Protein AF-A0A5K1CE83-F1 (afdb_monomer)

Structure (mmCIF, N/CA/C/O backbone):
data_AF-A0A5K1CE83-F1
#
_entry.id   AF-A0A5K1CE83-F1
#
loop_
_atom_site.group_PDB
_atom_site.id
_atom_site.type_symbol
_atom_site.label_atom_id
_atom_site.label_alt_id
_atom_site.label_comp_id
_atom_site.label_asym_id
_atom_site.label_entity_id
_atom_site.label_seq_id
_atom_site.pdbx_PDB_ins_code
_atom_site.Cartn_x
_atom_site.Cartn_y
_atom_site.Cartn_z
_atom_site.occupancy
_atom_site.B_iso_or_equiv
_atom_site.auth_seq_id
_atom_site.auth_comp_id
_atom_site.auth_asym_id
_atom_site.auth_atom_id
_atom_site.pdbx_PDB_model_num
ATOM 1 N N . ASP A 1 1 ? -1.920 12.104 16.922 1.00 60.50 1 ASP A N 1
ATOM 2 C CA . ASP A 1 1 ? -2.801 11.423 15.954 1.00 60.50 1 ASP A CA 1
ATOM 3 C C . ASP A 1 1 ? -2.588 11.957 14.550 1.00 60.50 1 ASP A C 1
ATOM 5 O O . ASP A 1 1 ? -3.031 13.061 14.282 1.00 60.50 1 ASP A O 1
ATOM 9 N N . ASN A 1 2 ? -1.828 11.226 13.723 1.00 83.19 2 ASN A N 1
ATOM 10 C CA . ASN A 1 2 ? -1.830 11.208 12.246 1.00 83.19 2 ASN A CA 1
ATOM 11 C C . ASN A 1 2 ? -0.594 10.400 11.788 1.00 83.19 2 ASN A C 1
ATOM 13 O O . ASN A 1 2 ? 0.402 10.956 11.320 1.00 83.19 2 ASN A O 1
ATOM 17 N N . GLY A 1 3 ? -0.594 9.092 12.060 1.00 92.94 3 GLY A N 1
ATOM 18 C CA . GLY A 1 3 ? 0.546 8.235 11.724 1.00 92.94 3 GLY A CA 1
ATOM 19 C C . GLY A 1 3 ? 0.680 8.096 10.210 1.00 92.94 3 GLY A C 1
ATOM 20 O O . GLY A 1 3 ? -0.328 7.957 9.525 1.00 92.94 3 GLY A O 1
ATOM 21 N N . THR A 1 4 ? 1.898 8.139 9.673 1.00 97.00 4 THR A N 1
ATOM 22 C CA . THR A 1 4 ? 2.125 7.941 8.234 1.00 97.00 4 THR A CA 1
ATOM 23 C C . THR A 1 4 ? 2.788 6.597 7.992 1.00 97.00 4 THR A C 1
ATOM 25 O O . THR A 1 4 ? 3.809 6.298 8.608 1.00 97.00 4 THR A O 1
ATOM 28 N N . ILE A 1 5 ? 2.225 5.809 7.078 1.00 97.00 5 ILE A N 1
ATOM 29 C CA . ILE A 1 5 ? 2.885 4.626 6.531 1.00 97.00 5 ILE A CA 1
ATOM 30 C C . ILE A 1 5 ? 3.239 4.934 5.076 1.00 97.00 5 ILE A C 1
ATOM 32 O O . ILE A 1 5 ? 2.353 5.084 4.234 1.00 97.00 5 ILE A O 1
ATOM 36 N N . ASP A 1 6 ? 4.537 5.059 4.799 1.00 97.38 6 ASP A N 1
ATOM 37 C CA . ASP A 1 6 ? 5.074 5.294 3.458 1.00 97.38 6 ASP A CA 1
ATOM 38 C C . ASP A 1 6 ? 5.641 3.987 2.885 1.00 97.38 6 ASP A C 1
ATOM 40 O O . ASP A 1 6 ? 6.589 3.410 3.422 1.00 97.38 6 ASP A O 1
ATOM 44 N N . GLY A 1 7 ? 5.038 3.510 1.797 1.00 97.12 7 GLY A N 1
ATOM 45 C CA . GLY A 1 7 ? 5.404 2.265 1.130 1.00 97.12 7 GLY A CA 1
ATOM 46 C C . GLY A 1 7 ? 6.641 2.350 0.230 1.00 97.12 7 GLY A C 1
ATOM 47 O O . GLY A 1 7 ? 7.050 1.319 -0.308 1.00 97.12 7 GLY A O 1
ATOM 48 N N . GLN A 1 8 ? 7.228 3.541 0.042 1.00 97.19 8 GLN A N 1
ATOM 49 C CA . GLN A 1 8 ? 8.416 3.784 -0.792 1.00 97.19 8 GLN A CA 1
ATOM 50 C C . GLN A 1 8 ? 8.317 3.120 -2.182 1.00 97.19 8 GLN A C 1
ATOM 52 O O . GLN A 1 8 ? 9.251 2.491 -2.689 1.00 97.19 8 GLN A O 1
ATOM 57 N N . GLY A 1 9 ? 7.143 3.240 -2.809 1.00 97.62 9 GLY A N 1
ATOM 58 C CA . GLY A 1 9 ? 6.756 2.514 -4.018 1.00 97.62 9 GLY A CA 1
ATOM 59 C C . GLY A 1 9 ? 7.565 2.838 -5.274 1.00 97.62 9 GLY A C 1
ATOM 60 O O . GLY A 1 9 ? 7.472 2.098 -6.251 1.00 97.62 9 GLY A O 1
ATOM 61 N N . GLU A 1 10 ? 8.390 3.886 -5.270 1.00 97.94 10 GLU A N 1
ATOM 62 C CA . GLU A 1 10 ? 9.123 4.361 -6.449 1.00 97.94 10 GLU A CA 1
ATOM 63 C C . GLU A 1 10 ? 9.945 3.260 -7.134 1.00 97.94 10 GLU A C 1
ATOM 65 O O . GLU A 1 10 ? 9.814 3.042 -8.346 1.00 97.94 10 GLU A O 1
ATOM 70 N N . LEU A 1 11 ? 10.725 2.503 -6.354 1.00 96.44 11 LEU A N 1
ATOM 71 C CA . LEU A 1 11 ? 11.516 1.380 -6.861 1.00 96.44 11 LEU A CA 1
ATOM 72 C C . LEU A 1 11 ? 10.625 0.326 -7.534 1.00 96.44 11 LEU A C 1
ATOM 74 O O . LEU A 1 11 ? 10.964 -0.208 -8.593 1.00 96.44 11 LEU A O 1
ATOM 78 N N . TRP A 1 12 ? 9.475 0.032 -6.927 1.00 97.44 12 TRP A N 1
ATOM 79 C CA . TRP A 1 12 ? 8.522 -0.956 -7.422 1.00 97.44 12 TRP A CA 1
ATOM 80 C C . TRP A 1 12 ? 7.838 -0.500 -8.703 1.00 97.44 12 TRP A C 1
ATOM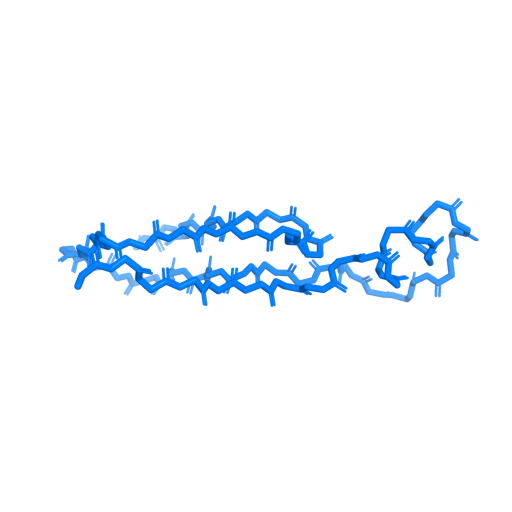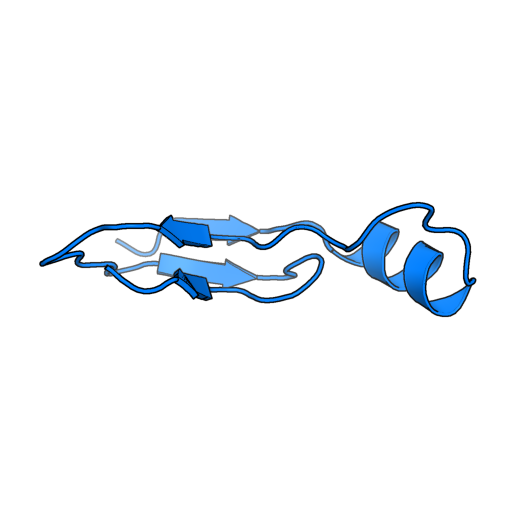 82 O O . TRP A 1 12 ? 7.690 -1.295 -9.630 1.00 97.44 12 TRP A O 1
ATOM 92 N N . TRP A 1 13 ? 7.463 0.775 -8.795 1.00 97.31 13 TRP A N 1
ATOM 93 C CA . TRP A 1 13 ? 6.864 1.336 -10.001 1.00 97.31 13 TRP A CA 1
ATOM 94 C C . TRP A 1 13 ? 7.860 1.373 -11.160 1.00 97.31 13 TRP A C 1
ATOM 96 O O . TRP A 1 13 ? 7.486 1.067 -12.291 1.00 97.31 13 TRP A O 1
ATOM 106 N N . SER A 1 14 ? 9.127 1.701 -10.881 1.00 98.06 14 SER A N 1
ATOM 107 C CA . SER A 1 14 ? 10.204 1.672 -11.876 1.00 98.06 14 SER A CA 1
ATOM 108 C C . SER A 1 14 ? 10.400 0.262 -12.441 1.00 98.06 14 SER A C 1
ATOM 110 O O . SER A 1 14 ? 10.288 0.054 -13.651 1.00 98.06 14 SER A O 1
ATOM 112 N N . LYS A 1 15 ? 10.556 -0.741 -11.565 1.00 97.38 15 LYS A N 1
ATOM 113 C CA . LYS A 1 15 ? 10.695 -2.146 -11.979 1.00 97.38 15 LYS A CA 1
ATOM 114 C C . LYS A 1 15 ? 9.456 -2.686 -12.697 1.00 97.38 15 LYS A C 1
ATOM 116 O O . LYS A 1 15 ? 9.598 -3.469 -13.632 1.00 97.38 15 LYS A O 1
ATOM 121 N N . PHE A 1 16 ? 8.254 -2.278 -12.286 1.00 97.00 16 PHE A N 1
ATOM 122 C CA . PHE A 1 16 ? 7.006 -2.687 -12.937 1.00 97.00 16 PHE A CA 1
ATOM 123 C C . PHE A 1 16 ? 6.899 -2.134 -14.356 1.00 97.00 16 PHE A C 1
ATOM 125 O O . PHE A 1 16 ? 6.665 -2.902 -15.281 1.00 97.00 16 PHE A O 1
ATOM 132 N N . ARG A 1 17 ? 7.157 -0.833 -14.551 1.00 97.00 17 ARG A N 1
ATOM 133 C CA . ARG A 1 17 ? 7.194 -0.225 -15.893 1.00 97.00 17 ARG A CA 1
ATOM 134 C C . ARG A 1 17 ? 8.283 -0.830 -16.781 1.00 97.00 17 ARG A C 1
ATOM 136 O O . ARG A 1 17 ? 8.107 -0.892 -17.991 1.00 97.00 17 ARG A O 1
ATOM 143 N N . GLY A 1 18 ? 9.384 -1.288 -16.186 1.00 97.94 18 GLY A N 1
ATOM 144 C CA . GLY A 1 18 ? 10.462 -1.980 -16.888 1.00 97.94 18 GLY A CA 1
ATOM 145 C C . GLY A 1 18 ? 10.219 -3.468 -17.165 1.00 97.94 18 GLY A C 1
ATOM 146 O O . GLY A 1 18 ? 11.109 -4.104 -17.721 1.00 97.94 18 GLY A O 1
ATOM 147 N N . ASN A 1 19 ? 9.081 -4.052 -16.761 1.00 96.62 19 ASN A N 1
ATOM 148 C CA . ASN A 1 19 ? 8.832 -5.503 -16.806 1.00 96.62 19 ASN A CA 1
ATOM 149 C C . ASN A 1 19 ? 9.933 -6.342 -16.117 1.00 96.62 19 ASN A C 1
ATOM 151 O O . ASN A 1 19 ? 10.249 -7.453 -16.534 1.00 96.62 19 ASN A O 1
ATOM 155 N N . GLN A 1 20 ? 10.529 -5.813 -15.044 1.00 97.56 20 GLN A N 1
ATOM 156 C CA . GLN A 1 20 ? 11.650 -6.430 -14.317 1.00 97.56 20 GLN A CA 1
ATOM 157 C C . GLN A 1 20 ? 11.210 -7.194 -13.061 1.00 97.56 20 GLN A C 1
ATOM 159 O O . GLN A 1 20 ? 12.042 -7.662 -12.281 1.00 97.56 20 GLN A O 1
ATOM 164 N N . LEU A 1 21 ? 9.905 -7.278 -12.809 1.00 95.94 21 LEU A N 1
ATOM 165 C CA . LEU A 1 21 ? 9.363 -7.958 -11.642 1.00 95.94 21 LEU A CA 1
ATOM 166 C C . LEU A 1 21 ? 9.016 -9.407 -11.979 1.00 95.94 21 LEU A C 1
ATOM 168 O O . LEU A 1 21 ? 8.237 -9.674 -12.887 1.00 95.94 21 LEU A O 1
ATOM 172 N N . LYS A 1 22 ? 9.561 -10.342 -11.196 1.00 95.31 22 LYS A N 1
ATOM 173 C CA . LYS A 1 22 ? 9.185 -11.764 -11.249 1.00 95.31 22 LYS A CA 1
ATOM 174 C C . LYS A 1 22 ? 7.843 -12.043 -10.555 1.00 95.31 22 LYS A C 1
ATOM 176 O O . LYS A 1 22 ? 7.180 -13.022 -10.876 1.00 95.31 22 LYS A O 1
ATOM 181 N N . TYR A 1 23 ? 7.462 -11.194 -9.600 1.00 93.88 23 TYR A N 1
ATOM 182 C CA . TYR A 1 23 ? 6.270 -11.342 -8.763 1.00 93.88 23 TYR A CA 1
ATOM 183 C C . TYR A 1 23 ? 5.484 -10.032 -8.696 1.00 93.88 23 TYR A C 1
ATOM 185 O O . TYR A 1 23 ? 6.003 -8.970 -9.045 1.00 93.88 23 TYR A O 1
ATOM 193 N N . THR A 1 24 ? 4.235 -10.106 -8.231 1.00 92.38 24 THR A N 1
ATOM 194 C CA . THR A 1 24 ? 3.403 -8.914 -8.035 1.00 92.38 24 THR A CA 1
ATOM 195 C C . THR A 1 24 ? 3.999 -7.964 -6.992 1.00 92.38 24 THR A C 1
ATOM 197 O O . THR A 1 24 ? 4.782 -8.357 -6.126 1.00 92.38 24 THR A O 1
ATOM 200 N N . ARG A 1 25 ? 3.623 -6.690 -7.088 1.00 95.44 25 ARG A N 1
ATOM 201 C CA . ARG A 1 25 ? 3.988 -5.651 -6.122 1.00 95.44 25 ARG A CA 1
ATOM 202 C C . ARG A 1 25 ? 3.169 -5.849 -4.842 1.00 95.44 25 ARG A C 1
ATOM 204 O O . ARG A 1 25 ? 1.980 -6.143 -4.928 1.00 95.44 25 ARG A O 1
ATOM 211 N N . GLY A 1 26 ? 3.796 -5.675 -3.680 1.00 94.44 26 GLY A N 1
ATOM 212 C 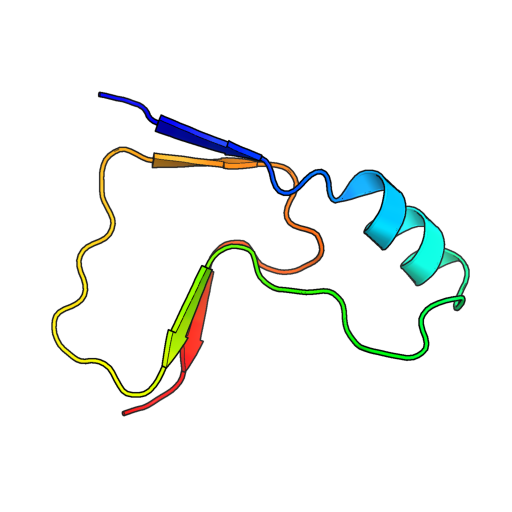CA . GLY A 1 26 ? 3.126 -5.833 -2.385 1.00 94.44 26 GLY A CA 1
ATOM 213 C C . GLY A 1 26 ? 2.070 -4.759 -2.106 1.00 94.44 26 GLY A C 1
ATOM 214 O O . GLY A 1 26 ? 2.144 -3.642 -2.628 1.00 94.44 26 GLY A O 1
ATOM 215 N N . TYR A 1 27 ? 1.090 -5.097 -1.270 1.00 95.69 27 TYR A N 1
ATOM 216 C CA . TYR A 1 27 ? 0.117 -4.148 -0.727 1.00 95.69 27 TYR A CA 1
ATOM 217 C C . TYR A 1 27 ? 0.645 -3.519 0.562 1.00 95.69 27 TYR A C 1
ATOM 219 O O . TYR A 1 27 ? 1.491 -4.099 1.240 1.00 95.69 27 TYR A O 1
ATOM 227 N N . LEU A 1 28 ? 0.164 -2.319 0.885 1.00 96.00 28 LEU A N 1
ATOM 228 C CA . LEU A 1 28 ? 0.591 -1.601 2.088 1.00 96.00 28 LEU A CA 1
ATOM 229 C C . LEU A 1 28 ? -0.034 -2.217 3.348 1.00 96.00 28 LEU A C 1
ATOM 231 O O . LEU A 1 28 ? 0.657 -2.451 4.335 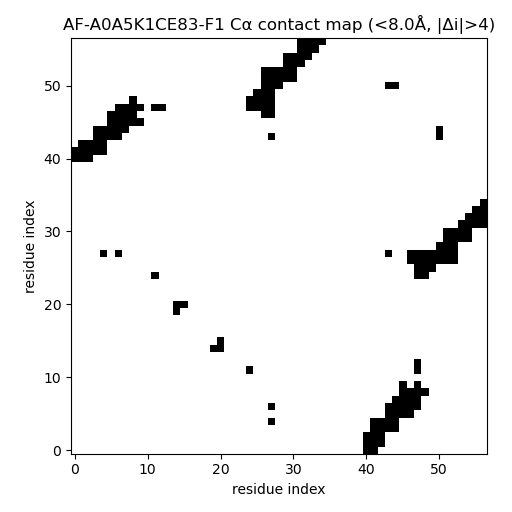1.00 96.00 28 LEU A O 1
ATOM 235 N N . ILE A 1 29 ? -1.332 -2.518 3.287 1.00 96.00 29 ILE A N 1
ATOM 236 C CA . ILE A 1 29 ? -2.080 -3.242 4.316 1.00 96.00 29 ILE A CA 1
ATOM 237 C C . ILE A 1 29 ? -2.933 -4.304 3.620 1.00 96.00 29 ILE A C 1
ATOM 239 O O . ILE A 1 29 ? -3.733 -3.978 2.740 1.00 96.00 29 ILE A O 1
ATOM 243 N N . GLU A 1 30 ? -2.789 -5.560 4.033 1.00 95.19 30 GLU A N 1
ATOM 244 C CA . GLU A 1 30 ? -3.619 -6.677 3.585 1.00 95.19 30 GLU A CA 1
ATO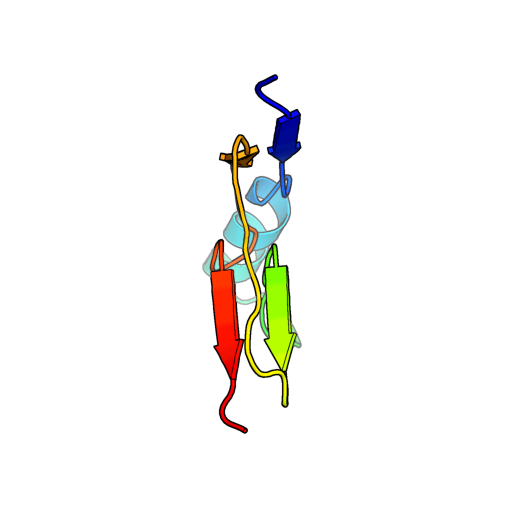M 245 C C . GLU A 1 30 ? -4.323 -7.296 4.793 1.00 95.19 30 GLU A C 1
ATOM 247 O O . GLU A 1 30 ? -3.682 -7.721 5.753 1.00 95.19 30 GLU A O 1
ATOM 252 N N . VAL A 1 31 ? -5.655 -7.283 4.760 1.00 94.38 31 VAL A N 1
ATOM 253 C CA . VAL A 1 31 ? -6.511 -7.816 5.824 1.00 94.38 31 VAL A CA 1
ATOM 254 C C . VAL A 1 31 ? -7.193 -9.048 5.265 1.00 94.38 31 VAL A C 1
ATOM 256 O O . VAL A 1 31 ? -7.983 -8.933 4.333 1.00 94.38 31 VAL A O 1
ATOM 259 N N . MET A 1 32 ? -6.885 -10.218 5.813 1.00 94.56 32 MET A N 1
ATOM 260 C CA . MET A 1 32 ? -7.395 -11.496 5.315 1.00 94.56 32 MET A CA 1
ATOM 261 C C . MET A 1 32 ? -8.189 -12.206 6.401 1.00 94.56 32 MET A C 1
ATOM 263 O O . MET A 1 32 ? -7.761 -12.202 7.556 1.00 94.56 32 MET A O 1
ATOM 267 N N . HIS A 1 33 ? -9.306 -12.836 6.028 1.00 93.44 33 HIS A N 1
ATOM 268 C CA . HIS A 1 33 ? -10.079 -13.720 6.911 1.00 93.44 33 HIS A CA 1
ATOM 269 C C . HIS A 1 33 ? -10.370 -13.096 8.283 1.00 93.44 33 HIS A C 1
ATOM 271 O O . HIS A 1 33 ? -10.151 -13.709 9.327 1.00 93.44 33 HIS A O 1
ATOM 277 N N . SER A 1 34 ? -10.764 -11.823 8.274 1.00 91.94 34 SER A N 1
ATOM 278 C CA . SER A 1 34 ? -10.919 -11.012 9.479 1.00 91.94 34 SER A CA 1
ATOM 279 C C . SER A 1 34 ? -12.258 -10.289 9.460 1.00 91.94 34 SER A C 1
ATOM 281 O O . SER A 1 34 ? -12.622 -9.687 8.452 1.00 91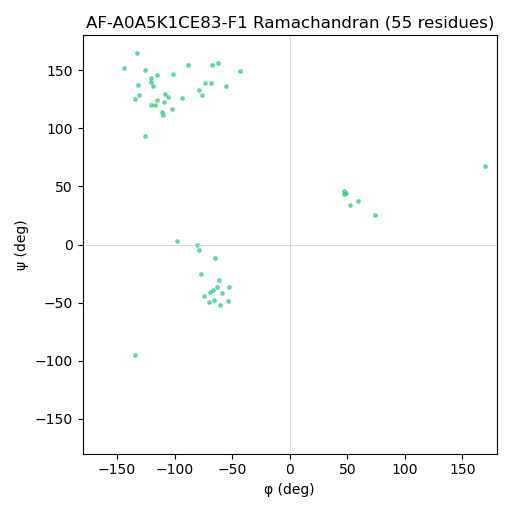.94 34 SER A O 1
ATOM 283 N N . ASP A 1 35 ? -12.931 -10.268 10.607 1.00 93.88 35 ASP A N 1
ATOM 284 C CA . ASP A 1 35 ? -14.172 -9.528 10.824 1.00 93.88 35 ASP A CA 1
ATOM 285 C C . ASP A 1 35 ? -13.960 -8.414 11.861 1.00 93.88 35 ASP A C 1
ATOM 287 O O . ASP A 1 35 ? -13.185 -8.556 12.807 1.00 93.88 35 ASP A O 1
ATOM 291 N N . GLY A 1 36 ? -14.657 -7.284 11.692 1.00 94.19 36 GLY A N 1
ATOM 292 C CA . GLY A 1 36 ? -14.650 -6.185 12.670 1.00 94.19 36 GLY A CA 1
ATOM 293 C C . GLY A 1 36 ? -13.369 -5.338 12.720 1.00 94.19 36 GLY A C 1
ATOM 294 O O . GLY A 1 36 ? -13.071 -4.741 13.752 1.00 94.19 36 GLY A O 1
ATOM 295 N N . VAL A 1 37 ? -12.602 -5.265 11.628 1.00 94.44 37 VAL A N 1
ATOM 296 C CA . VAL A 1 37 ? -11.349 -4.490 11.570 1.00 94.44 37 VAL A CA 1
ATOM 297 C C . VAL A 1 37 ? -11.619 -2.985 11.458 1.00 94.44 37 VAL A C 1
ATOM 299 O O . VAL A 1 37 ? -12.330 -2.537 10.560 1.00 94.44 37 VAL A O 1
ATOM 302 N N . VAL A 1 38 ? -10.992 -2.192 12.335 1.00 95.44 38 VAL A N 1
ATOM 303 C CA . VAL A 1 38 ? -11.038 -0.720 12.316 1.00 95.44 38 VAL A CA 1
ATOM 304 C C . VAL A 1 38 ? -9.644 -0.159 12.039 1.00 95.44 38 VAL A C 1
ATOM 306 O O . VAL A 1 38 ? -8.696 -0.439 12.768 1.00 95.44 38 VAL A O 1
ATOM 309 N N . ILE A 1 39 ? -9.535 0.670 10.999 1.00 93.50 39 ILE A N 1
ATOM 310 C CA . ILE A 1 39 ? -8.327 1.426 10.643 1.00 93.50 39 ILE A CA 1
ATOM 311 C C . ILE A 1 39 ? -8.674 2.915 10.754 1.00 93.50 39 ILE A C 1
ATOM 313 O O . ILE A 1 39 ? -9.573 3.388 10.062 1.00 93.50 39 ILE A O 1
ATOM 317 N N . SER A 1 40 ? -7.981 3.663 11.615 1.00 95.44 40 SER A N 1
ATOM 318 C CA . SER A 1 40 ? -8.278 5.083 11.864 1.00 95.44 40 SER A CA 1
ATOM 319 C C . SER A 1 40 ? -7.018 5.914 12.100 1.00 95.44 40 SER A C 1
ATOM 321 O O . SER A 1 40 ? -6.038 5.406 12.639 1.00 95.44 40 SER A O 1
ATOM 323 N N . ASN A 1 41 ? -7.079 7.209 11.769 1.00 95.88 41 ASN A N 1
ATOM 324 C CA . ASN A 1 41 ? -6.026 8.206 12.024 1.00 95.88 41 ASN A CA 1
ATOM 325 C C . ASN A 1 41 ? -4.660 7.885 11.382 1.00 95.88 41 ASN A C 1
ATOM 327 O O . ASN A 1 41 ? -3.607 8.156 11.972 1.00 95.88 41 ASN A O 1
ATOM 331 N N . LEU A 1 42 ? -4.686 7.327 10.164 1.00 94.75 42 LEU A N 1
ATOM 332 C CA . LEU A 1 42 ? -3.500 7.020 9.363 1.00 94.75 42 LEU A CA 1
ATOM 333 C C . LEU A 1 42 ? -3.516 7.743 8.012 1.00 94.75 42 LEU A C 1
ATOM 335 O O . LEU A 1 42 ? -4.550 7.833 7.353 1.00 94.75 42 LEU A O 1
ATOM 339 N N . THR A 1 43 ? -2.336 8.171 7.573 1.00 96.25 43 THR A N 1
ATOM 340 C CA . THR A 1 43 ? -2.048 8.580 6.197 1.00 96.25 43 THR A CA 1
ATOM 341 C C . THR A 1 43 ? -1.229 7.479 5.518 1.00 96.25 43 THR A C 1
ATOM 343 O O . THR A 1 43 ? -0.201 7.052 6.042 1.00 96.25 43 THR A O 1
ATOM 346 N N . LEU A 1 44 ? -1.677 7.007 4.354 1.00 97.12 44 LEU A N 1
ATOM 347 C CA . LEU A 1 44 ? -0.999 5.967 3.572 1.00 97.12 44 LEU A CA 1
ATOM 348 C C . LEU A 1 44 ? -0.409 6.593 2.307 1.00 97.12 44 LEU A C 1
ATOM 350 O O . LEU A 1 44 ? -1.146 7.197 1.526 1.00 97.12 44 LEU A O 1
ATOM 354 N N . LEU A 1 45 ? 0.904 6.470 2.112 1.00 97.50 45 LEU A N 1
ATOM 355 C CA . LEU A 1 45 ? 1.629 7.101 1.006 1.00 97.50 45 LEU A C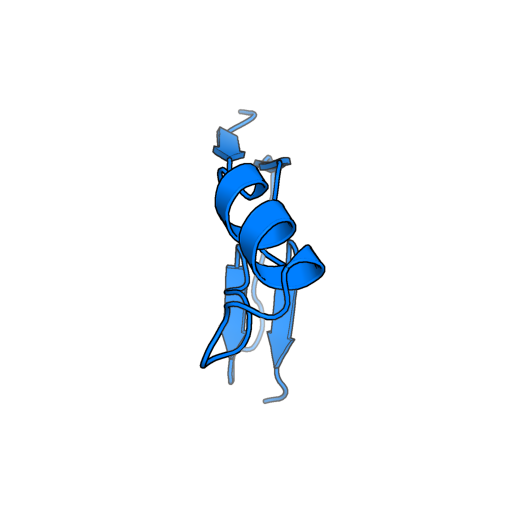A 1
ATOM 356 C C . LEU A 1 45 ? 2.431 6.085 0.200 1.00 97.50 45 LEU A C 1
ATOM 358 O O . LEU A 1 45 ? 2.912 5.085 0.723 1.00 97.50 45 LEU A O 1
ATOM 362 N N . ASN A 1 46 ? 2.595 6.385 -1.088 1.00 97.62 46 ASN A N 1
ATOM 363 C CA . ASN A 1 46 ? 3.514 5.703 -1.998 1.00 97.62 46 ASN A CA 1
ATOM 364 C C . ASN A 1 46 ? 3.450 4.165 -1.937 1.00 97.62 46 ASN A C 1
ATOM 366 O O . ASN A 1 46 ? 4.490 3.508 -1.899 1.00 97.62 46 ASN A O 1
ATOM 370 N N . SER A 1 47 ? 2.250 3.567 -1.937 1.00 97.06 47 SER A N 1
ATOM 371 C CA . SER A 1 47 ? 2.133 2.102 -1.980 1.00 97.06 47 SER A CA 1
ATOM 372 C C . SER A 1 47 ? 2.877 1.517 -3.187 1.00 97.06 47 SER A C 1
ATOM 374 O O . SER A 1 47 ? 2.698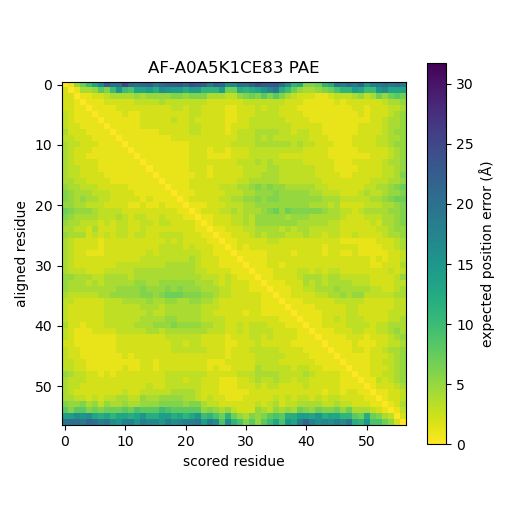 2.008 -4.309 1.00 97.06 47 SER A O 1
ATOM 376 N N . PRO A 1 48 ? 3.635 0.416 -3.021 1.00 97.00 48 PRO A N 1
ATOM 377 C CA . PRO A 1 48 ? 4.125 -0.361 -4.149 1.00 97.00 48 PRO A CA 1
ATOM 378 C C . PRO A 1 48 ? 2.992 -0.772 -5.097 1.00 97.00 48 PRO A C 1
ATOM 380 O O . PRO A 1 48 ? 3.190 -0.734 -6.310 1.00 97.00 48 PRO A O 1
ATOM 383 N N . SER A 1 49 ? 1.801 -1.100 -4.579 1.00 95.81 49 SER A N 1
ATOM 384 C CA . SER A 1 49 ? 0.600 -1.401 -5.370 1.00 95.81 49 SER A CA 1
ATOM 385 C C . SER A 1 49 ? -0.655 -0.703 -4.832 1.00 95.81 49 SER A C 1
ATOM 387 O O . SER A 1 49 ? -0.905 0.445 -5.184 1.00 95.81 49 SER A O 1
ATOM 389 N N . TRP A 1 50 ? -1.456 -1.383 -4.004 1.00 94.81 50 TRP A N 1
ATOM 390 C CA . TRP A 1 50 ? -2.675 -0.845 -3.389 1.00 94.81 50 TRP A CA 1
ATOM 391 C C . TRP A 1 50 ? -2.407 -0.445 -1.939 1.00 94.81 50 TRP A C 1
ATOM 393 O O . TRP A 1 50 ? -1.580 -1.064 -1.265 1.00 94.81 50 TRP A O 1
ATOM 403 N N . ASN A 1 51 ? -3.080 0.598 -1.452 1.00 95.62 51 ASN A N 1
ATOM 404 C CA . ASN A 1 51 ? -2.938 1.027 -0.059 1.00 95.62 51 ASN A CA 1
ATOM 405 C C . ASN A 1 51 ? -3.583 0.022 0.910 1.00 95.62 51 ASN A C 1
ATOM 407 O O . ASN A 1 51 ? -2.932 -0.409 1.853 1.00 95.62 51 ASN A O 1
ATOM 411 N N . ILE A 1 52 ? -4.829 -0.385 0.654 1.00 94.62 52 ILE A N 1
ATOM 412 C CA . ILE A 1 52 ? -5.574 -1.330 1.496 1.00 94.62 52 ILE A CA 1
ATOM 413 C C . ILE A 1 52 ? -6.178 -2.410 0.597 1.00 94.62 52 ILE A C 1
ATOM 415 O O . ILE A 1 52 ? -6.844 -2.080 -0.386 1.00 94.62 52 ILE A O 1
ATOM 419 N N . HIS A 1 53 ? -5.942 -3.678 0.936 1.00 93.94 53 HIS A N 1
ATOM 420 C CA . HIS A 1 53 ? -6.477 -4.848 0.241 1.00 93.94 53 HIS A CA 1
ATOM 421 C C . HIS A 1 53 ? -7.221 -5.762 1.233 1.00 93.94 53 HIS A C 1
ATOM 423 O O . HIS A 1 53 ? -6.589 -6.571 1.916 1.00 93.94 53 HIS A O 1
ATOM 429 N N . PRO A 1 54 ? -8.549 -5.606 1.382 1.00 88.19 54 PRO A N 1
ATOM 430 C CA . PRO A 1 54 ? -9.355 -6.539 2.154 1.00 88.19 54 PRO A CA 1
ATOM 431 C C . PRO A 1 54 ? -9.639 -7.800 1.328 1.00 88.19 54 PRO A C 1
ATOM 433 O O . PRO A 1 54 ? -10.051 -7.715 0.171 1.00 88.19 54 PRO A O 1
ATOM 436 N N . VAL A 1 55 ? -9.445 -8.966 1.940 1.00 86.62 55 VAL A N 1
ATOM 437 C CA . VAL A 1 55 ? -9.721 -10.282 1.357 1.00 86.62 55 VAL A CA 1
ATOM 438 C C . VAL A 1 55 ? -10.773 -10.983 2.207 1.00 86.62 55 VAL A C 1
ATOM 440 O O . VAL A 1 55 ? -10.707 -10.937 3.435 1.00 86.62 55 VAL A O 1
ATOM 443 N N . TYR A 1 56 ? -11.738 -11.600 1.520 1.00 80.44 56 TYR A N 1
ATOM 444 C CA . TYR A 1 56 ? -12.947 -12.223 2.064 1.00 80.44 56 TYR A CA 1
ATOM 445 C C . TYR A 1 56 ? -12.720 -13.056 3.339 1.00 80.44 56 TYR A C 1
ATOM 447 O O . TYR A 1 56 ? -11.665 -13.676 3.513 1.00 80.44 56 TYR A O 1
ATOM 455 N N . SER A 1 57 ? -13.745 -13.093 4.193 1.00 62.44 57 SER A N 1
ATOM 456 C CA . SER A 1 57 ? -13.887 -14.045 5.297 1.00 62.44 57 SER A CA 1
ATOM 457 C C . SER A 1 57 ? -14.386 -15.409 4.831 1.00 62.44 57 SER A C 1
A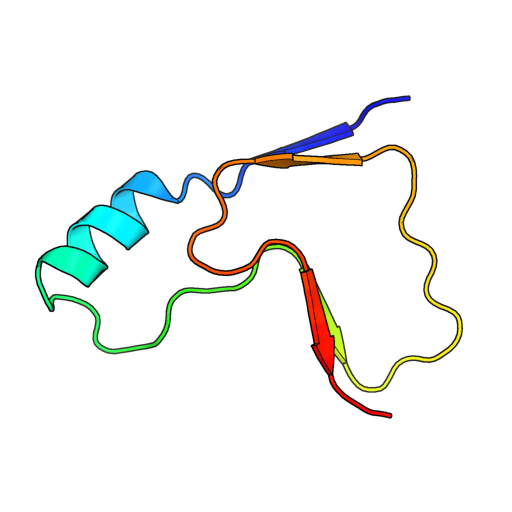TOM 459 O O . SER A 1 57 ? -15.231 -15.466 3.907 1.00 62.44 57 SER A O 1
#

Sequence (57 aa):
DNGTIDGQGELWWSKFRGNQLKYTRGYLIEVMHSDGVVISNLTLLNSPSWNIHPVYS

pLDDT: mean 93.82, std 7.0, range [60.5, 98.06]

InterPro domains:
  IPR011050 Pectin lyase fold/virulence factor [SSF51126] (2-57)
  IPR012334 Pectin lyase fold [G3DSA:2.160.20.10] (1-57)
  IPR051801 Glycosyl_Hydrolase_28_Enzymes [PTHR31339] (1-57)

Secondary structure (DSSP, 8-state):
--EEEE--THHHHHHHHTT--SSPPPPSEEEES-SS----SEEEE--SS-SEEEE--

Foldseek 3Di:
DAAEDAQQLPVLVVCVVVVNDPDDFDEQEEAEPDPDDDDDRYDYHNGVDYPYHYYDD

Radius of gyration: 13.31 Å; Cα contacts (8 Å, |Δi|>4): 86; chains: 1; bounding box: 26×26×33 Å

Organism: NCBI:txid210225

Nearest PDB structures (foldseek):
  5ncr-assembly1_A  TM=2.237E-01  e=1.731E+00  Orf virus

Mean predicted aligned error: 3.3 Å

Solvent-accessible surface area (backbone atoms only — not comparable to full-atom values): 3642 Å² total; per-residue (Å²): 140,67,48,74,51,71,48,70,13,65,66,47,49,53,33,54,78,65,71,67,58,95,63,82,67,56,58,64,38,74,47,64,67,66,80,92,85,84,85,78,64,66,45,80,40,53,35,40,53,44,59,72,46,81,43,75,112